Protein AF-A0AAW3EXK1-F1 (afdb_monomer_lite)

InterPro domains:
  IPR032874 DDE domain [PF13610] (6-77)
  IPR052183 Bacterial Insertion Sequence Transposase [PTHR35528] (7-74)

Foldseek 3Di:
DCPPDQQDQEDEDAPDPVVVVVLVVPPSCPNHHYYHDDPPPCPCVVVVVVCVVVVVVVVVVVLVVDVVSVVVVVVVVD

Organism: Burkholderia gladioli (NCBI:txid28095)

Sequence (78 aa):
MLRSFPPPRKIVTDPLRSYPAAKADIPALANVKHVFVKAAARVNNRAENSHQPTRERERRMRGFRDPTRTQAFLESFG

pLDDT: mean 82.28, std 9.98, range [51.53, 94.44]

Secondary structure (DSSP, 8-state):
--SSSPPPSEEEE-S-THHHHHHHT-GGGTTSEEEEPPGGG-TTHHHHHHTHHHHHHHHHHHHTTSHHHHHHHHHTT-

Radius of gyration: 18.88 Å; chains: 1; bounding box: 44×29×44 Å

Structure (mmCIF, N/CA/C/O backbone):
data_AF-A0AAW3EXK1-F1
#
_entry.id   AF-A0AAW3EXK1-F1
#
loop_
_atom_site.group_PDB
_atom_site.id
_atom_site.type_symbol
_atom_site.label_atom_id
_atom_site.label_alt_id
_atom_site.label_comp_id
_atom_site.label_asym_id
_atom_site.label_entity_id
_atom_site.label_seq_id
_atom_site.pdbx_PDB_ins_code
_atom_site.Cartn_x
_atom_site.Cartn_y
_atom_site.Cartn_z
_atom_site.occupancy
_atom_site.B_iso_or_equiv
_atom_site.auth_seq_id
_atom_site.auth_comp_id
_atom_site.auth_asym_id
_atom_site.auth_atom_id
_atom_site.pdbx_PD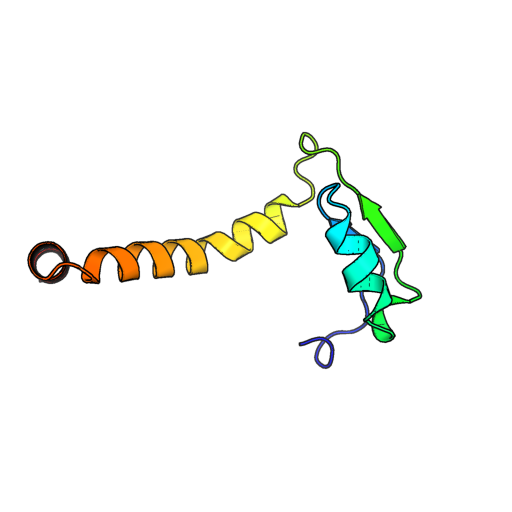B_model_num
ATOM 1 N N . MET A 1 1 ? -6.375 -11.573 -5.716 1.00 51.53 1 MET A N 1
ATOM 2 C CA . MET A 1 1 ? -6.709 -10.210 -6.195 1.00 51.53 1 MET A CA 1
ATOM 3 C C . MET A 1 1 ? -6.050 -9.795 -7.521 1.00 51.53 1 MET A C 1
ATOM 5 O O . MET A 1 1 ? -6.473 -8.793 -8.067 1.00 51.53 1 MET A O 1
ATOM 9 N N . LEU A 1 2 ? -5.096 -10.542 -8.103 1.00 51.91 2 LEU A N 1
ATOM 10 C CA . LEU A 1 2 ? -4.497 -10.191 -9.414 1.00 51.91 2 LEU A CA 1
ATOM 11 C C . LEU A 1 2 ? -5.180 -10.840 -10.635 1.00 51.91 2 LEU A C 1
ATOM 13 O O . LEU A 1 2 ? -4.760 -10.611 -11.758 1.00 51.91 2 LEU A O 1
ATOM 17 N N . ARG A 1 3 ? -6.211 -11.672 -10.436 1.00 55.47 3 ARG A N 1
ATOM 18 C CA . ARG A 1 3 ? -6.854 -12.426 -11.531 1.00 55.47 3 ARG A CA 1
ATOM 19 C C . ARG A 1 3 ? -7.921 -11.641 -12.299 1.00 55.47 3 ARG A C 1
ATOM 21 O O . ARG A 1 3 ? -8.332 -12.084 -13.360 1.00 55.47 3 ARG A O 1
ATOM 28 N N . SER A 1 4 ? -8.377 -10.508 -11.768 1.00 67.00 4 SER A N 1
ATOM 29 C CA . SER A 1 4 ? -9.487 -9.724 -12.330 1.00 67.00 4 SER A CA 1
ATOM 30 C C . SER A 1 4 ? -9.042 -8.539 -13.190 1.00 67.00 4 SER A C 1
ATOM 32 O O . SER A 1 4 ? -9.885 -7.896 -13.805 1.00 67.00 4 SER A O 1
ATOM 34 N N . PHE A 1 5 ? -7.742 -8.236 -13.238 1.00 70.88 5 PHE A N 1
ATOM 35 C CA . PHE A 1 5 ? -7.202 -7.116 -14.006 1.00 70.88 5 PHE A CA 1
ATOM 36 C C . PHE A 1 5 ? -5.922 -7.530 -14.736 1.00 70.88 5 PHE A C 1
ATOM 38 O O . PHE A 1 5 ? -5.145 -8.318 -14.192 1.00 70.88 5 PHE A O 1
ATOM 45 N N . PRO A 1 6 ? -5.682 -7.004 -15.949 1.00 81.31 6 PRO A N 1
ATOM 46 C CA . PRO A 1 6 ? -4.437 -7.246 -16.661 1.00 81.31 6 PRO A CA 1
ATOM 47 C C . PRO A 1 6 ? -3.231 -6.740 -15.850 1.00 81.31 6 PRO A C 1
ATOM 49 O O . PRO A 1 6 ? -3.362 -5.793 -15.064 1.00 81.31 6 PRO A O 1
ATOM 52 N N . PRO A 1 7 ? -2.046 -7.349 -16.034 1.00 81.31 7 PRO A N 1
ATOM 53 C CA . PRO A 1 7 ? -0.853 -6.974 -15.291 1.00 81.31 7 PRO A CA 1
ATOM 54 C C . PRO A 1 7 ? -0.491 -5.499 -15.544 1.00 81.31 7 PRO A C 1
ATOM 56 O O . PRO A 1 7 ? -0.504 -5.037 -16.691 1.00 81.31 7 PRO A O 1
ATOM 59 N N . PRO A 1 8 ? -0.167 -4.730 -14.490 1.00 86.94 8 PRO A N 1
ATOM 60 C CA . PRO A 1 8 ? 0.145 -3.316 -14.629 1.00 86.94 8 PRO A CA 1
ATOM 61 C C . PRO A 1 8 ? 1.475 -3.117 -15.361 1.00 86.94 8 PRO A C 1
ATOM 63 O O . PRO A 1 8 ? 2.423 -3.870 -15.176 1.00 86.94 8 PRO A O 1
ATOM 66 N N . ARG A 1 9 ? 1.596 -2.035 -16.139 1.00 88.88 9 ARG A N 1
ATOM 67 C CA . ARG A 1 9 ? 2.855 -1.696 -16.837 1.00 88.88 9 ARG A CA 1
ATOM 68 C C . ARG A 1 9 ? 3.968 -1.251 -15.882 1.00 88.88 9 ARG A C 1
ATOM 70 O O . ARG A 1 9 ? 5.149 -1.422 -16.176 1.00 88.88 9 ARG A O 1
ATOM 77 N N . LYS A 1 10 ? 3.596 -0.638 -14.756 1.00 89.00 10 LYS A N 1
ATOM 78 C CA . LYS A 1 10 ? 4.517 -0.170 -13.716 1.00 89.00 10 LYS A CA 1
ATOM 79 C C . LYS A 1 10 ? 3.874 -0.273 -12.338 1.00 89.00 10 LYS A C 1
ATOM 81 O O . LYS A 1 10 ? 2.680 -0.016 -12.200 1.00 89.00 10 LYS A O 1
ATOM 86 N N . ILE A 1 11 ? 4.686 -0.580 -11.336 1.00 89.31 11 ILE A N 1
ATOM 87 C CA . ILE A 1 11 ? 4.334 -0.507 -9.918 1.00 89.31 11 ILE A CA 1
ATOM 88 C C . ILE A 1 11 ? 5.160 0.600 -9.286 1.00 89.31 11 ILE A C 1
ATOM 90 O O . ILE A 1 11 ? 6.356 0.726 -9.546 1.00 89.31 11 ILE A O 1
ATOM 94 N N . VAL A 1 12 ? 4.499 1.407 -8.470 1.00 88.12 12 VAL A N 1
ATOM 95 C CA . VAL A 1 12 ? 5.070 2.592 -7.850 1.00 88.12 12 VAL A CA 1
ATOM 96 C C . VAL A 1 12 ? 4.866 2.474 -6.345 1.00 88.12 12 VAL A C 1
ATOM 98 O O . VAL A 1 12 ? 3.727 2.339 -5.907 1.00 88.12 12 VAL A O 1
ATOM 101 N N . THR A 1 13 ? 5.949 2.495 -5.567 1.00 89.06 13 THR A N 1
ATOM 102 C CA . THR A 1 13 ? 5.896 2.367 -4.099 1.00 89.06 13 THR A CA 1
ATOM 103 C C . THR A 1 13 ? 6.853 3.334 -3.413 1.00 89.06 13 THR A C 1
ATOM 105 O O . THR A 1 13 ? 7.755 3.899 -4.037 1.00 89.06 13 THR A O 1
ATOM 108 N N . ASP A 1 14 ? 6.693 3.471 -2.10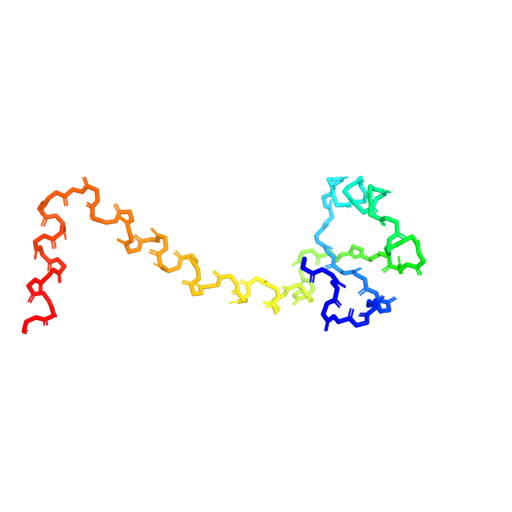1 1.00 86.00 14 ASP A N 1
ATOM 109 C CA . ASP A 1 14 ? 7.674 4.107 -1.223 1.00 86.00 14 ASP A CA 1
ATOM 110 C C . ASP A 1 14 ? 9.021 3.363 -1.228 1.00 86.00 14 ASP A C 1
ATOM 112 O O . ASP A 1 14 ? 9.073 2.184 -1.607 1.00 86.00 14 ASP A O 1
ATOM 116 N N . PRO A 1 15 ? 10.121 4.017 -0.805 1.00 87.06 15 PRO A N 1
ATOM 117 C CA . PRO A 1 15 ? 11.478 3.476 -0.876 1.00 87.06 15 PRO A CA 1
ATOM 118 C C . PRO A 1 15 ? 11.780 2.478 0.259 1.00 87.06 15 PRO A C 1
ATOM 120 O O . PRO A 1 15 ? 12.852 2.507 0.860 1.00 87.06 15 PRO A O 1
ATOM 123 N N . LEU A 1 16 ? 10.834 1.586 0.569 1.00 88.62 16 LEU A N 1
ATOM 124 C CA . LEU A 1 16 ? 11.027 0.505 1.536 1.00 88.62 16 LEU A CA 1
ATOM 125 C C . LEU A 1 16 ? 11.545 -0.757 0.841 1.00 88.62 16 LEU A C 1
ATOM 127 O O . LEU A 1 16 ? 11.021 -1.184 -0.189 1.00 88.62 16 LEU A O 1
ATOM 131 N N . ARG A 1 17 ? 12.548 -1.394 1.456 1.00 88.38 17 ARG A N 1
ATOM 132 C CA . ARG A 1 17 ? 13.185 -2.624 0.948 1.00 88.38 17 ARG A CA 1
ATOM 133 C C . ARG A 1 17 ? 12.268 -3.851 0.964 1.00 88.38 17 ARG A C 1
ATOM 135 O O . ARG A 1 17 ? 12.556 -4.819 0.269 1.00 88.38 17 ARG A O 1
ATOM 142 N N . SER A 1 18 ? 11.163 -3.810 1.704 1.00 90.94 18 SER A N 1
ATOM 143 C CA . SER A 1 18 ? 10.169 -4.887 1.745 1.00 90.94 18 SER A CA 1
ATOM 144 C C . SER A 1 18 ? 9.409 -5.053 0.424 1.00 90.94 18 SER A C 1
ATOM 146 O O . SER A 1 18 ? 9.070 -6.171 0.051 1.00 90.94 18 SER A O 1
ATOM 148 N N . TYR A 1 19 ? 9.177 -3.970 -0.324 1.00 89.75 19 TYR A N 1
ATOM 149 C CA . TYR A 1 19 ? 8.431 -4.016 -1.585 1.00 89.75 19 TYR A CA 1
ATOM 150 C C . TYR A 1 19 ? 9.110 -4.797 -2.719 1.00 89.75 19 TYR A C 1
ATOM 152 O O . TYR A 1 19 ? 8.434 -5.623 -3.332 1.00 89.75 19 TYR A O 1
ATOM 160 N N . PRO A 1 20 ? 10.403 -4.583 -3.042 1.00 89.19 20 PRO A N 1
ATOM 161 C CA . PRO A 1 20 ? 11.061 -5.374 -4.079 1.00 89.19 20 PRO A CA 1
ATOM 162 C C . PRO A 1 20 ? 11.166 -6.858 -3.699 1.00 89.19 20 PRO A C 1
ATOM 164 O O . PRO A 1 20 ? 11.034 -7.699 -4.584 1.00 89.19 20 PRO A O 1
ATOM 167 N N . ALA A 1 21 ? 11.330 -7.179 -2.408 1.00 91.44 21 ALA A N 1
ATOM 168 C CA . ALA A 1 21 ? 11.302 -8.559 -1.922 1.00 91.44 21 ALA A CA 1
ATOM 169 C C . ALA A 1 21 ? 9.924 -9.198 -2.161 1.00 91.44 21 ALA A C 1
ATOM 171 O O . ALA A 1 21 ? 9.828 -10.200 -2.857 1.00 91.44 21 ALA A O 1
ATOM 172 N N . ALA A 1 22 ? 8.845 -8.543 -1.719 1.00 91.62 22 ALA A N 1
ATOM 173 C CA . ALA A 1 22 ? 7.483 -9.031 -1.940 1.00 91.62 22 ALA A CA 1
ATOM 174 C C . ALA A 1 22 ? 7.112 -9.143 -3.432 1.00 91.62 22 ALA A C 1
ATOM 176 O O . ALA A 1 22 ? 6.339 -10.013 -3.821 1.00 91.62 22 ALA A O 1
ATOM 177 N N . LYS A 1 23 ? 7.656 -8.271 -4.294 1.00 90.19 23 LYS A N 1
ATOM 178 C CA . LYS A 1 23 ? 7.469 -8.368 -5.750 1.00 90.19 23 LYS A CA 1
ATOM 179 C C . LYS A 1 23 ? 8.128 -9.622 -6.331 1.00 90.19 23 LYS A C 1
ATOM 181 O O . LYS A 1 23 ? 7.572 -10.183 -7.273 1.00 90.19 23 LYS A O 1
ATOM 186 N N . ALA A 1 24 ? 9.293 -10.026 -5.822 1.00 90.12 24 ALA A N 1
ATOM 187 C CA . ALA A 1 24 ? 10.019 -11.199 -6.313 1.00 90.12 24 ALA A CA 1
ATOM 188 C C . ALA A 1 24 ? 9.213 -12.495 -6.121 1.00 90.12 24 ALA A C 1
ATOM 190 O O . ALA A 1 24 ? 9.246 -13.366 -6.987 1.00 90.12 24 ALA A O 1
ATOM 191 N N . ASP A 1 25 ? 8.406 -12.558 -5.063 1.00 93.06 25 ASP A N 1
ATOM 192 C CA . ASP A 1 25 ? 7.550 -13.706 -4.749 1.00 93.06 25 ASP A CA 1
ATOM 193 C C . ASP A 1 25 ? 6.287 -13.794 -5.628 1.00 93.06 25 ASP A C 1
ATOM 195 O O . ASP A 1 25 ? 5.510 -14.742 -5.514 1.00 93.06 25 ASP A O 1
ATOM 199 N N . ILE A 1 26 ? 6.045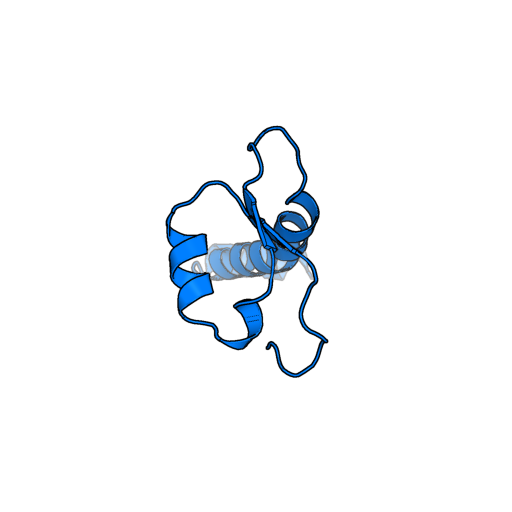 -12.812 -6.509 1.00 89.69 26 ILE A N 1
ATOM 200 C CA . ILE A 1 26 ? 4.853 -12.749 -7.363 1.00 89.69 26 ILE A CA 1
ATOM 201 C C . ILE A 1 26 ? 5.261 -12.916 -8.838 1.00 89.69 26 ILE A C 1
ATOM 203 O O . ILE A 1 26 ? 5.584 -11.926 -9.505 1.00 89.69 26 ILE A O 1
ATOM 207 N N . PRO A 1 27 ? 5.149 -14.133 -9.413 1.00 88.44 27 PRO A N 1
ATOM 208 C CA . PRO A 1 27 ? 5.557 -14.408 -10.795 1.00 88.44 27 PRO A CA 1
ATOM 209 C C . PRO A 1 27 ? 4.861 -13.522 -11.836 1.00 88.44 27 PRO A C 1
ATOM 211 O O . PRO A 1 27 ? 5.476 -13.084 -12.805 1.00 88.44 27 PRO A O 1
ATOM 214 N N . ALA A 1 28 ? 3.590 -13.177 -11.605 1.00 87.12 28 ALA A N 1
ATOM 215 C CA . ALA A 1 28 ? 2.811 -12.305 -12.489 1.00 87.12 28 ALA A CA 1
ATOM 216 C C . ALA A 1 28 ? 3.391 -10.880 -12.623 1.00 87.12 28 ALA A C 1
ATOM 218 O O . ALA A 1 28 ? 3.033 -10.151 -13.547 1.00 87.12 28 ALA A O 1
ATOM 219 N N . LEU A 1 29 ? 4.274 -10.473 -11.705 1.00 87.69 29 LEU A N 1
ATOM 220 C CA . LEU A 1 29 ? 4.902 -9.153 -11.675 1.00 87.69 29 LEU A CA 1
ATOM 221 C C . LEU A 1 29 ? 6.372 -9.177 -12.112 1.00 87.69 29 LEU A C 1
ATOM 223 O O . LEU A 1 29 ? 7.029 -8.131 -12.062 1.00 87.69 29 LEU A O 1
ATOM 227 N N . ALA A 1 30 ? 6.891 -10.324 -12.564 1.00 87.25 30 ALA A N 1
ATOM 228 C CA . ALA A 1 3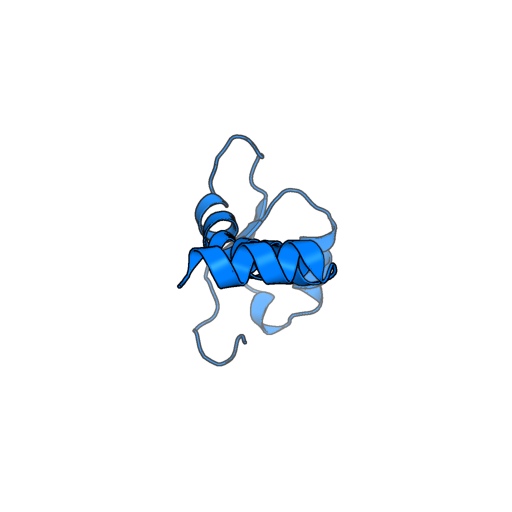0 ? 8.286 -10.474 -12.982 1.00 87.25 30 ALA A CA 1
ATOM 229 C C . ALA A 1 30 ? 8.679 -9.417 -14.030 1.00 87.25 30 ALA A C 1
ATOM 231 O O . ALA A 1 30 ? 9.648 -8.682 -13.840 1.00 87.25 30 ALA A O 1
ATOM 232 N N . ASN A 1 31 ? 7.835 -9.236 -15.050 1.00 88.75 31 ASN A N 1
ATOM 233 C CA . ASN A 1 31 ? 8.066 -8.302 -16.160 1.00 88.75 31 ASN A CA 1
ATOM 234 C C . ASN A 1 31 ? 7.588 -6.865 -15.886 1.00 88.75 31 ASN A C 1
ATOM 236 O O . ASN A 1 31 ? 7.636 -6.006 -16.766 1.00 88.75 31 ASN A O 1
ATOM 240 N N . VAL A 1 32 ? 7.099 -6.578 -14.678 1.00 89.38 32 VAL A N 1
ATOM 241 C CA . VAL A 1 32 ? 6.562 -5.259 -14.333 1.00 89.38 32 VAL A CA 1
ATOM 242 C C . VAL A 1 32 ? 7.675 -4.365 -13.801 1.00 89.38 32 VAL A C 1
ATOM 244 O O . VAL A 1 32 ? 8.378 -4.724 -12.852 1.00 89.38 32 VAL A O 1
ATOM 247 N N . LYS A 1 33 ? 7.815 -3.162 -14.371 1.00 89.81 33 LYS A N 1
ATOM 248 C CA . LYS A 1 33 ? 8.786 -2.170 -13.892 1.00 89.81 33 LYS A CA 1
ATOM 249 C C . LYS A 1 33 ? 8.393 -1.683 -12.498 1.00 89.81 33 LYS A C 1
ATOM 251 O O . LYS A 1 33 ? 7.296 -1.159 -12.314 1.00 89.81 33 LYS A O 1
ATOM 256 N N . HIS A 1 34 ? 9.296 -1.813 -11.529 1.00 89.62 34 HIS A N 1
ATOM 257 C CA . HIS A 1 34 ? 9.119 -1.264 -10.183 1.00 89.62 34 HIS A CA 1
ATOM 258 C C . HIS A 1 34 ? 9.870 0.062 -10.055 1.00 89.62 34 HIS A C 1
ATOM 260 O O . HIS A 1 34 ? 11.027 0.161 -10.455 1.00 89.62 34 HIS A O 1
ATOM 266 N N . VAL A 1 35 ? 9.191 1.093 -9.555 1.00 88.94 35 VAL A N 1
ATOM 267 C CA . VAL A 1 35 ? 9.736 2.442 -9.384 1.00 88.94 35 VAL A CA 1
ATOM 268 C C . VAL A 1 35 ? 9.530 2.885 -7.942 1.00 88.94 35 VAL A C 1
ATOM 270 O O . VAL A 1 35 ? 8.406 2.877 -7.440 1.00 88.94 35 VAL A O 1
ATOM 273 N N . PHE A 1 36 ? 10.612 3.324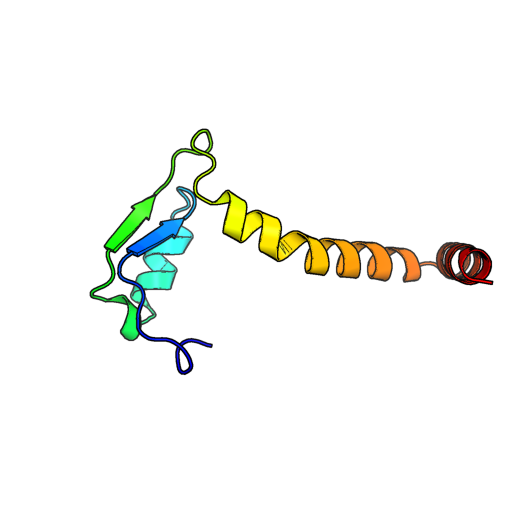 -7.304 1.00 87.00 36 PHE A N 1
ATOM 274 C CA . PHE A 1 36 ? 10.548 3.987 -6.008 1.00 87.00 36 PHE A CA 1
ATOM 275 C C . PHE A 1 36 ? 10.238 5.468 -6.181 1.00 87.00 36 PHE A C 1
ATOM 277 O O . PHE A 1 36 ? 10.801 6.140 -7.048 1.00 87.00 36 PHE A O 1
ATOM 284 N N . VAL A 1 37 ? 9.362 5.988 -5.331 1.00 82.19 37 VAL A N 1
ATOM 285 C CA . VAL A 1 37 ? 9.046 7.416 -5.284 1.00 82.19 37 VAL A CA 1
ATOM 286 C C . VAL A 1 37 ? 9.801 8.057 -4.131 1.00 82.19 37 VAL A C 1
ATOM 288 O O . VAL A 1 37 ? 9.884 7.497 -3.042 1.00 82.19 37 VAL A O 1
ATOM 291 N N . LYS A 1 38 ? 10.326 9.266 -4.342 1.00 74.12 38 LYS A N 1
ATOM 292 C CA . LYS A 1 38 ? 10.752 10.117 -3.225 1.00 74.12 38 LYS A CA 1
ATOM 293 C C . LYS A 1 38 ? 9.510 10.596 -2.470 1.00 74.12 38 LYS A C 1
ATOM 295 O O . LYS A 1 38 ? 8.594 11.107 -3.105 1.00 74.12 38 LYS A O 1
ATOM 300 N N . ALA A 1 39 ? 9.505 10.512 -1.140 1.00 62.41 39 ALA A N 1
ATOM 301 C CA . ALA A 1 39 ? 8.354 10.865 -0.294 1.00 62.41 39 ALA A CA 1
ATOM 302 C C . ALA A 1 39 ? 7.710 12.236 -0.621 1.00 62.41 39 ALA A C 1
ATOM 304 O O . ALA A 1 39 ? 6.501 12.402 -0.505 1.00 62.41 39 ALA A O 1
ATOM 305 N N . ALA A 1 40 ? 8.489 13.207 -1.114 1.00 62.97 40 ALA A N 1
ATOM 306 C CA . ALA A 1 40 ? 7.998 14.533 -1.496 1.00 62.97 40 ALA A CA 1
ATOM 307 C C . ALA A 1 40 ? 7.172 14.583 -2.803 1.00 62.97 40 ALA A C 1
ATOM 309 O O . ALA A 1 40 ? 6.502 15.580 -3.059 1.00 62.97 40 ALA A O 1
ATOM 310 N N . ALA A 1 41 ? 7.200 13.546 -3.648 1.00 70.75 41 ALA A N 1
ATOM 311 C CA . ALA A 1 41 ? 6.637 13.618 -5.000 1.00 70.75 41 ALA A CA 1
ATOM 312 C C . ALA A 1 41 ? 5.136 13.274 -5.092 1.00 70.75 41 ALA A C 1
ATOM 314 O O . ALA A 1 41 ? 4.578 13.347 -6.184 1.00 70.75 41 ALA A O 1
ATOM 315 N N . ARG A 1 42 ? 4.467 12.909 -3.982 1.00 73.56 42 ARG A N 1
ATOM 316 C CA . ARG A 1 42 ? 3.001 12.678 -3.905 1.00 73.56 42 ARG A CA 1
ATOM 317 C C . ARG A 1 42 ? 2.428 11.647 -4.900 1.00 73.56 42 ARG A C 1
ATOM 319 O O . ARG A 1 42 ? 1.216 11.553 -5.081 1.00 73.56 42 ARG A O 1
ATOM 326 N N . VAL A 1 43 ? 3.273 10.842 -5.549 1.00 80.56 43 VAL A N 1
ATOM 327 C CA . VAL A 1 43 ? 2.858 9.923 -6.630 1.00 80.56 43 VAL A CA 1
ATOM 328 C C . VAL A 1 43 ? 2.066 8.719 -6.096 1.00 80.56 43 VAL A C 1
ATOM 330 O O . VAL A 1 43 ? 1.249 8.149 -6.815 1.00 80.56 43 VAL A O 1
ATOM 333 N N . ASN A 1 44 ? 2.248 8.352 -4.825 1.00 80.19 44 ASN A N 1
ATOM 334 C CA . ASN A 1 44 ? 1.481 7.309 -4.137 1.00 80.19 44 ASN A CA 1
ATOM 335 C C . ASN A 1 44 ? 0.186 7.828 -3.478 1.00 80.19 44 ASN A C 1
ATOM 337 O O . ASN A 1 44 ? -0.560 7.022 -2.926 1.00 80.19 44 ASN A O 1
ATOM 341 N N . ASN A 1 45 ? -0.144 9.126 -3.585 1.00 85.06 45 ASN A N 1
ATOM 342 C CA . ASN A 1 45 ? -1.322 9.716 -2.931 1.00 85.06 45 ASN A CA 1
ATOM 343 C C . ASN A 1 45 ? -2.625 8.988 -3.263 1.00 85.06 45 ASN A C 1
ATOM 345 O O . ASN A 1 45 ? -3.498 8.874 -2.414 1.00 85.06 45 ASN A O 1
ATOM 349 N N . ARG A 1 46 ? -2.777 8.482 -4.493 1.00 87.19 46 ARG A N 1
ATOM 350 C CA . ARG A 1 46 ? -3.972 7.717 -4.873 1.00 87.19 46 ARG A CA 1
ATOM 351 C C . ARG A 1 46 ? -4.105 6.431 -4.055 1.00 87.19 46 ARG A C 1
ATOM 353 O O . ARG A 1 46 ? -5.207 6.112 -3.622 1.00 87.19 46 ARG A O 1
ATOM 360 N N . ALA A 1 47 ? -3.002 5.710 -3.858 1.00 87.38 47 ALA A N 1
ATOM 361 C CA . ALA A 1 47 ? -2.989 4.505 -3.039 1.00 87.38 47 ALA A CA 1
ATOM 362 C C . ALA A 1 47 ? -3.262 4.861 -1.570 1.00 87.38 47 ALA A C 1
ATOM 364 O O . ALA A 1 47 ? -4.158 4.281 -0.965 1.00 87.38 47 ALA A O 1
ATOM 365 N N . GLU A 1 48 ? -2.603 5.891 -1.035 1.00 85.94 48 GLU A N 1
ATOM 366 C CA . GLU A 1 48 ? -2.845 6.346 0.342 1.00 85.94 48 GLU A CA 1
ATOM 367 C C . GLU A 1 48 ? -4.287 6.808 0.581 1.00 85.94 48 GLU A C 1
ATOM 369 O O . GLU A 1 48 ? -4.904 6.433 1.578 1.00 85.94 48 GLU A O 1
ATOM 374 N N . ASN A 1 49 ? -4.864 7.570 -0.349 1.00 90.75 49 ASN A N 1
ATOM 375 C CA . ASN A 1 49 ? -6.244 8.036 -0.250 1.00 90.75 49 ASN A CA 1
ATOM 376 C C . ASN A 1 49 ? -7.247 6.883 -0.342 1.00 90.75 49 ASN A C 1
ATOM 378 O O . ASN A 1 49 ? -8.276 6.923 0.326 1.00 90.75 49 ASN A O 1
ATOM 382 N N . SER A 1 50 ? -6.940 5.830 -1.107 1.00 89.62 50 SER A N 1
ATOM 383 C CA . SER A 1 50 ? -7.796 4.639 -1.170 1.00 89.62 50 SER A CA 1
ATOM 384 C C . SER A 1 50 ? -7.910 3.908 0.174 1.00 89.62 50 SER A C 1
ATOM 386 O O . SER A 1 50 ? -8.892 3.208 0.406 1.00 89.62 50 SER A O 1
ATOM 388 N N . HIS A 1 51 ? -6.958 4.118 1.092 1.00 89.88 51 HIS A N 1
ATOM 389 C CA . HIS A 1 51 ? -7.001 3.556 2.441 1.00 89.88 51 HIS A CA 1
ATOM 390 C C . HIS A 1 51 ? -7.840 4.377 3.428 1.00 89.88 51 HIS A C 1
ATOM 392 O O . HIS A 1 51 ? -8.121 3.879 4.519 1.00 89.88 51 HIS A O 1
ATOM 398 N N . GLN A 1 52 ? -8.233 5.614 3.095 1.00 94.44 52 GLN A N 1
ATOM 399 C CA . GLN A 1 52 ? -8.963 6.489 4.024 1.00 94.44 52 GLN A CA 1
ATOM 400 C C . GLN A 1 52 ? -10.267 5.859 4.535 1.00 94.44 52 GLN A C 1
ATOM 402 O O . GLN A 1 52 ? -10.415 5.779 5.755 1.00 94.44 52 GLN A O 1
ATOM 407 N N . PRO A 1 53 ? -11.154 5.297 3.684 1.00 92.81 53 PRO A N 1
ATOM 408 C CA . PRO A 1 53 ? -12.404 4.704 4.166 1.00 92.81 53 PRO A CA 1
ATOM 409 C C . PRO A 1 53 ? -12.169 3.535 5.131 1.00 92.81 53 PRO A C 1
ATOM 411 O 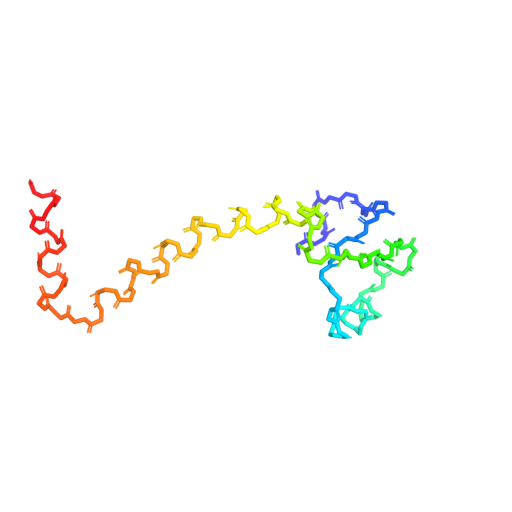O . PRO A 1 53 ? -12.846 3.406 6.152 1.00 92.81 53 PRO A O 1
ATOM 414 N N . THR A 1 54 ? -11.168 2.696 4.847 1.00 91.00 54 THR A N 1
ATOM 415 C CA . THR A 1 54 ? -10.799 1.573 5.717 1.00 91.00 54 THR A CA 1
ATOM 416 C C . THR A 1 54 ? -10.224 2.068 7.045 1.00 91.00 54 THR A C 1
ATOM 418 O O . THR A 1 54 ? -10.670 1.616 8.098 1.00 91.00 54 THR A O 1
ATOM 421 N N . ARG A 1 55 ? -9.306 3.049 7.025 1.00 90.19 55 ARG A N 1
ATOM 422 C CA . ARG A 1 55 ? -8.744 3.665 8.242 1.00 90.19 55 ARG A CA 1
ATOM 423 C C . ARG A 1 55 ? -9.829 4.328 9.092 1.00 90.19 55 ARG A C 1
ATOM 425 O O . ARG A 1 55 ? -9.795 4.214 10.314 1.00 90.19 55 ARG A O 1
ATOM 432 N N . GLU A 1 56 ? -10.791 5.008 8.475 1.00 91.06 56 GLU A N 1
ATOM 433 C CA . GLU A 1 56 ? -11.930 5.608 9.174 1.00 91.06 56 GLU A CA 1
ATOM 434 C C . GLU A 1 56 ? -12.813 4.552 9.831 1.00 91.06 56 GLU A C 1
ATOM 436 O O . GLU A 1 56 ? -13.143 4.679 11.011 1.00 91.06 56 GLU A O 1
ATOM 441 N N . ARG A 1 57 ? -13.147 3.480 9.105 1.00 87.75 57 ARG A N 1
ATOM 442 C CA . ARG A 1 57 ? -13.915 2.363 9.660 1.00 87.75 57 ARG A CA 1
ATOM 443 C C . ARG A 1 57 ? -13.197 1.744 10.855 1.00 87.75 57 ARG A C 1
ATOM 445 O O . ARG A 1 57 ? -13.806 1.588 11.907 1.00 87.75 57 ARG A O 1
ATOM 452 N N . GLU A 1 58 ? -11.908 1.439 10.731 1.00 88.56 58 GLU A N 1
ATOM 453 C CA . GLU A 1 58 ? -11.104 0.904 11.835 1.00 88.56 58 GLU A CA 1
ATOM 454 C C . GLU A 1 58 ? -11.065 1.852 13.038 1.00 88.56 58 GLU A C 1
ATOM 456 O O . GLU A 1 58 ? -11.200 1.408 14.178 1.00 88.56 58 GLU A O 1
ATOM 461 N N . ARG A 1 59 ? -10.915 3.162 12.808 1.00 86.38 59 ARG A N 1
ATOM 462 C CA . ARG A 1 59 ? -10.936 4.176 13.873 1.00 86.38 59 ARG A CA 1
ATOM 463 C C . ARG A 1 59 ? -12.278 4.219 14.595 1.00 86.38 59 ARG A C 1
ATOM 465 O O . ARG A 1 59 ? -12.281 4.232 15.823 1.00 86.38 59 ARG A O 1
ATOM 472 N N . ARG A 1 60 ? -13.393 4.185 13.857 1.00 82.69 60 ARG A N 1
ATOM 473 C CA . ARG A 1 60 ? -14.740 4.097 14.443 1.00 82.69 60 ARG A CA 1
ATOM 474 C C . ARG A 1 60 ? -14.874 2.823 15.275 1.00 82.69 60 ARG A C 1
ATOM 476 O O . ARG A 1 60 ? -15.206 2.916 16.449 1.00 82.69 60 ARG A O 1
ATOM 483 N N . MET A 1 61 ? -14.488 1.665 14.728 1.00 80.69 61 MET A N 1
ATOM 484 C CA . MET A 1 61 ? -14.513 0.372 15.433 1.00 80.69 61 MET A CA 1
ATOM 485 C C . MET A 1 61 ? -13.688 0.363 16.728 1.00 80.69 61 MET A C 1
ATOM 487 O O . MET A 1 61 ? -14.122 -0.202 17.727 1.00 80.69 61 MET A O 1
ATOM 491 N N . ARG A 1 62 ? -12.525 1.025 16.757 1.00 77.62 62 ARG A N 1
ATOM 492 C CA . ARG A 1 62 ? -11.716 1.165 17.983 1.00 77.62 62 ARG A CA 1
ATOM 493 C C . ARG A 1 62 ? -12.423 1.965 19.080 1.00 77.62 62 ARG A C 1
ATOM 495 O O . ARG A 1 62 ? -12.156 1.718 20.253 1.00 77.62 62 ARG A O 1
ATOM 502 N N . GLY A 1 63 ? -13.305 2.897 18.716 1.00 69.38 63 GLY A N 1
ATOM 503 C CA . GLY A 1 63 ? -14.132 3.652 19.661 1.00 69.38 63 GLY A CA 1
ATOM 504 C C . GLY A 1 63 ? -15.126 2.769 20.417 1.00 69.38 63 GLY A C 1
ATOM 505 O O . GLY A 1 63 ? -15.354 3.003 21.597 1.00 69.38 63 GLY A O 1
ATOM 506 N N . PHE A 1 64 ? -15.610 1.698 19.782 1.00 69.31 64 PHE A N 1
ATOM 507 C CA . PHE A 1 64 ? -16.559 0.747 20.372 1.00 69.31 64 PHE A CA 1
ATOM 508 C C . PHE A 1 64 ? -15.932 -0.302 21.297 1.00 69.31 64 PHE A C 1
ATOM 510 O O . PHE A 1 64 ? -16.601 -1.220 21.763 1.00 69.31 64 PHE A O 1
ATOM 517 N N . ARG A 1 65 ? -14.626 -0.201 21.562 1.00 72.31 65 ARG A N 1
ATOM 518 C CA . ARG A 1 65 ? -13.957 -1.071 22.536 1.00 72.31 65 ARG A CA 1
ATOM 519 C C . ARG A 1 65 ? -14.323 -0.709 23.981 1.00 72.31 65 ARG A C 1
ATOM 521 O O . ARG A 1 65 ? -14.126 -1.524 24.874 1.00 72.31 65 ARG A O 1
ATOM 528 N N . ASP A 1 66 ? -14.834 0.503 24.191 1.00 78.50 66 ASP A N 1
ATOM 529 C CA . ASP A 1 66 ? -15.298 1.010 25.477 1.00 78.50 66 ASP A CA 1
ATOM 530 C C . ASP A 1 66 ? -16.835 1.172 25.449 1.00 78.50 66 ASP A C 1
ATOM 532 O O . ASP A 1 66 ? -17.352 1.837 24.540 1.00 78.50 66 ASP A O 1
ATOM 536 N N . PRO A 1 67 ? -17.583 0.583 26.403 1.00 79.38 67 PRO A N 1
ATOM 537 C CA . PRO A 1 67 ? -19.044 0.685 26.450 1.00 79.38 67 PRO A CA 1
ATOM 538 C C . PRO A 1 67 ? -19.560 2.129 26.536 1.00 79.38 67 PRO A C 1
ATOM 540 O O . PRO A 1 67 ? -20.551 2.469 25.896 1.00 79.38 67 PRO A O 1
ATOM 543 N N . THR A 1 68 ? -18.859 3.007 27.254 1.00 81.88 68 THR A N 1
ATOM 544 C CA . THR A 1 68 ? -19.233 4.420 27.435 1.00 81.88 68 THR A CA 1
ATOM 545 C C . THR A 1 68 ? -19.100 5.189 26.125 1.00 81.88 68 THR A C 1
ATOM 547 O O . THR A 1 68 ? -19.987 5.945 25.735 1.00 81.88 68 THR A O 1
ATOM 550 N N . ARG A 1 69 ? -18.002 4.962 25.393 1.00 78.38 69 ARG A N 1
ATOM 551 C CA . ARG A 1 69 ? -17.793 5.563 24.063 1.00 78.38 69 ARG A CA 1
ATOM 552 C C . ARG A 1 69 ? -18.756 5.007 23.019 1.00 78.38 69 ARG A C 1
ATOM 554 O O . ARG A 1 69 ? -19.151 5.734 22.113 1.00 78.38 69 ARG A O 1
ATOM 561 N N . THR A 1 70 ? -19.130 3.737 23.157 1.00 81.25 70 THR A N 1
ATOM 562 C CA . THR A 1 70 ? -20.150 3.091 22.323 1.00 81.25 70 THR A CA 1
ATOM 563 C C . THR A 1 70 ? -21.506 3.755 22.513 1.00 81.25 70 THR A C 1
ATOM 565 O O . THR A 1 70 ? -22.137 4.122 21.527 1.00 81.25 70 THR A O 1
ATOM 568 N N . GLN A 1 71 ? -21.921 3.963 23.764 1.00 83.44 71 GLN A N 1
ATOM 569 C CA . GLN A 1 71 ? -23.191 4.602 24.093 1.00 83.44 71 GLN A CA 1
ATOM 570 C C . GLN A 1 71 ? -23.258 6.037 23.549 1.00 83.44 71 GLN A C 1
ATOM 572 O O . GLN A 1 71 ? -24.186 6.360 22.815 1.00 83.44 71 GLN A O 1
ATOM 577 N N . ALA A 1 72 ? -22.222 6.851 23.786 1.00 81.06 72 ALA A N 1
ATOM 578 C CA . ALA A 1 72 ? -22.147 8.215 23.251 1.00 81.06 72 ALA A CA 1
ATOM 579 C C . ALA A 1 72 ? -22.159 8.259 21.710 1.00 81.06 72 ALA A C 1
ATOM 581 O O . ALA A 1 72 ? -22.738 9.166 21.114 1.00 81.06 72 ALA A O 1
ATOM 582 N N . PHE A 1 73 ? -21.532 7.279 21.046 1.00 75.88 73 PHE A N 1
ATOM 583 C CA . PHE A 1 73 ? -21.641 7.149 19.595 1.00 75.88 73 PHE A CA 1
ATOM 584 C C . PHE A 1 73 ? -23.092 6.880 19.192 1.00 75.88 73 PHE A C 1
ATOM 586 O O . PHE A 1 73 ? -23.613 7.610 18.361 1.00 75.88 73 PHE A O 1
ATOM 593 N N . LEU A 1 74 ? -23.751 5.873 19.771 1.00 78.38 74 LEU A N 1
ATOM 594 C CA . LEU A 1 74 ? -25.116 5.487 19.394 1.00 78.38 74 LEU A CA 1
ATOM 595 C C . LEU A 1 74 ? -26.130 6.613 19.629 1.00 78.38 74 LEU A C 1
ATOM 597 O O . LEU A 1 74 ? -26.976 6.843 18.771 1.00 78.38 74 LEU A O 1
ATOM 601 N N . GLU A 1 75 ? -25.993 7.353 20.728 1.00 81.81 75 GLU A N 1
ATOM 602 C CA . GLU A 1 75 ? -26.822 8.525 21.035 1.00 81.81 75 GLU A CA 1
ATOM 603 C C . GLU A 1 75 ? -26.686 9.642 19.991 1.00 81.81 75 GLU A C 1
ATOM 605 O O . GLU A 1 75 ? -27.651 10.347 19.727 1.00 81.81 75 GLU A O 1
ATOM 610 N N . SER A 1 76 ? -25.523 9.786 19.345 1.00 75.75 76 SER A N 1
ATOM 611 C CA . SER A 1 76 ? -25.318 10.806 18.303 1.00 75.75 76 SER A CA 1
ATOM 612 C C . SER A 1 76 ? -25.958 10.477 16.945 1.00 75.75 76 SER A C 1
ATOM 614 O O . SER A 1 76 ? -25.969 11.332 16.060 1.00 75.75 76 SER A O 1
ATOM 616 N N . PHE A 1 77 ? -26.475 9.254 16.768 1.00 70.88 77 PHE A N 1
ATOM 617 C CA . PHE A 1 77 ? -27.223 8.821 15.577 1.00 70.88 77 PHE A CA 1
ATOM 618 C C . PHE A 1 77 ? -28.719 8.588 15.863 1.00 70.88 77 PHE A C 1
ATOM 620 O O . PHE A 1 77 ? -29.399 7.997 15.021 1.00 70.88 77 PHE A O 1
ATOM 627 N N . GLY A 1 78 ? -29.203 9.016 17.038 1.00 53.44 78 GLY A N 1
ATOM 628 C CA . GLY A 1 78 ? -30.621 9.051 17.411 1.00 53.44 78 GLY A CA 1
ATOM 629 C C . GLY A 1 78 ? -31.323 10.321 16.954 1.00 53.44 78 GLY A C 1
ATOM 630 O O . GLY A 1 78 ? -30.675 11.392 16.965 1.00 53.44 78 GLY A O 1
#